Protein AF-A0A7V3FL35-F1 (afdb_monomer_lite)

Structure (mmCIF, N/CA/C/O backbone):
data_AF-A0A7V3FL35-F1
#
_entry.id   AF-A0A7V3FL35-F1
#
loop_
_atom_site.group_PDB
_atom_site.id
_atom_site.type_symbol
_atom_site.label_atom_id
_atom_site.label_alt_id
_atom_site.label_comp_id
_atom_site.label_asym_id
_atom_site.label_entity_id
_atom_site.label_seq_id
_atom_site.pdbx_PDB_ins_code
_atom_site.Cartn_x
_atom_site.Cartn_y
_atom_site.Cartn_z
_atom_site.occupancy
_atom_site.B_iso_or_equiv
_atom_site.auth_seq_id
_atom_site.auth_comp_id
_atom_site.auth_asym_id
_atom_site.auth_atom_id
_atom_site.pdbx_PDB_model_num
ATOM 1 N N . ALA A 1 1 ? 29.591 -9.136 -28.521 1.00 79.25 1 ALA A N 1
ATOM 2 C CA . ALA A 1 1 ? 28.638 -9.982 -27.770 1.00 79.25 1 ALA A CA 1
ATOM 3 C C . ALA A 1 1 ? 28.556 -9.581 -26.292 1.00 79.25 1 ALA A C 1
ATOM 5 O O . ALA A 1 1 ? 27.497 -9.130 -25.886 1.00 79.25 1 ALA A O 1
ATOM 6 N N . LEU A 1 2 ? 29.650 -9.644 -25.514 1.00 90.50 2 LEU A N 1
ATOM 7 C CA . LEU A 1 2 ? 29.648 -9.313 -24.074 1.00 90.50 2 LEU A CA 1
ATOM 8 C C . LEU A 1 2 ? 29.144 -7.890 -23.762 1.00 90.50 2 LEU A C 1
ATOM 10 O O . LEU A 1 2 ? 28.277 -7.723 -22.917 1.00 90.50 2 LEU A O 1
ATOM 14 N N . HIS A 1 3 ? 29.614 -6.889 -24.512 1.00 92.44 3 HIS A N 1
ATOM 15 C CA . HIS A 1 3 ? 29.191 -5.492 -24.350 1.00 92.44 3 HIS A CA 1
ATOM 16 C C . HIS A 1 3 ? 27.682 -5.285 -24.560 1.00 92.44 3 HIS A C 1
ATOM 18 O O . HIS A 1 3 ? 27.037 -4.543 -23.830 1.00 92.44 3 HIS A O 1
ATOM 24 N N . ALA A 1 4 ? 27.092 -5.975 -25.537 1.00 93.06 4 ALA A N 1
ATOM 25 C CA . ALA A 1 4 ? 25.656 -5.875 -25.779 1.00 93.06 4 ALA A CA 1
ATOM 26 C C . ALA A 1 4 ? 24.857 -6.465 -24.606 1.00 93.06 4 ALA A C 1
ATOM 28 O O . ALA A 1 4 ? 23.867 -5.878 -24.185 1.00 93.06 4 ALA A O 1
ATOM 29 N N . ALA A 1 5 ? 25.319 -7.578 -24.029 1.00 93.81 5 ALA A N 1
ATOM 30 C CA . ALA A 1 5 ? 24.684 -8.178 -22.858 1.00 93.81 5 ALA A CA 1
ATOM 31 C C . ALA A 1 5 ? 24.780 -7.277 -21.613 1.00 93.81 5 ALA A C 1
ATOM 33 O O . ALA A 1 5 ? 23.804 -7.156 -20.879 1.00 93.81 5 ALA A O 1
ATOM 34 N N . THR A 1 6 ? 25.914 -6.600 -21.396 1.00 93.31 6 THR A N 1
ATOM 35 C CA . THR A 1 6 ? 26.069 -5.659 -20.272 1.00 93.31 6 THR A CA 1
ATOM 36 C C . THR A 1 6 ? 25.200 -4.413 -20.432 1.00 93.31 6 THR A C 1
ATOM 38 O O . THR A 1 6 ? 24.616 -3.965 -19.453 1.00 93.31 6 THR A O 1
ATOM 41 N N . VAL A 1 7 ? 25.048 -3.894 -21.656 1.00 94.88 7 VAL A N 1
ATOM 42 C CA . VAL A 1 7 ? 24.166 -2.746 -21.937 1.00 94.88 7 VAL A CA 1
ATOM 43 C C . VAL A 1 7 ? 22.695 -3.109 -21.716 1.00 94.88 7 VAL A C 1
ATOM 45 O O . VAL A 1 7 ? 21.945 -2.336 -21.124 1.00 94.88 7 VAL A O 1
ATOM 48 N N . VAL A 1 8 ? 22.274 -4.305 -22.136 1.00 94.50 8 VAL A N 1
ATOM 49 C CA . VAL A 1 8 ? 20.911 -4.788 -21.856 1.00 94.50 8 VAL A CA 1
ATOM 50 C C . VAL A 1 8 ? 20.699 -4.978 -20.350 1.00 94.50 8 VAL A C 1
ATOM 52 O O . VAL A 1 8 ? 19.650 -4.614 -19.830 1.00 94.50 8 VAL A O 1
ATOM 55 N N . GLY A 1 9 ? 21.701 -5.493 -19.631 1.00 95.12 9 GLY A N 1
ATOM 56 C CA . GLY A 1 9 ? 21.640 -5.625 -18.173 1.00 95.12 9 GLY A CA 1
ATOM 57 C C . GLY A 1 9 ? 21.462 -4.287 -17.450 1.00 95.12 9 GLY A C 1
ATOM 58 O O . GLY A 1 9 ? 20.653 -4.203 -16.528 1.00 95.12 9 GLY A O 1
ATOM 59 N N . ASP A 1 10 ? 22.166 -3.243 -17.890 1.00 94.62 10 ASP A N 1
ATOM 60 C CA . ASP A 1 10 ? 22.067 -1.903 -17.299 1.00 94.62 10 ASP A CA 1
ATOM 61 C C . ASP A 1 10 ? 20.719 -1.243 -17.619 1.00 94.62 10 ASP A C 1
ATOM 63 O O . ASP A 1 10 ? 19.997 -0.854 -16.710 1.00 94.62 10 ASP A O 1
ATOM 67 N N . THR A 1 11 ? 20.291 -1.259 -18.884 1.00 94.12 11 THR A N 1
ATOM 68 C CA . THR A 1 11 ? 19.013 -0.647 -19.308 1.00 94.12 11 THR A CA 1
ATOM 69 C C . THR A 1 11 ? 17.771 -1.299 -18.688 1.00 94.12 11 THR A C 1
ATOM 71 O O . THR A 1 11 ? 16.777 -0.6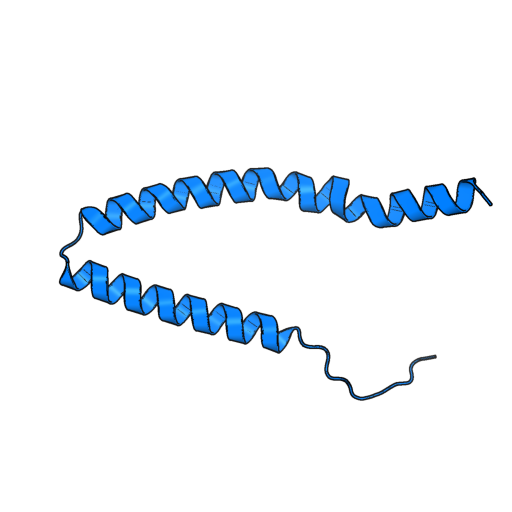19 -18.434 1.00 94.12 11 THR A O 1
ATOM 74 N N . VAL A 1 12 ? 17.808 -2.608 -18.403 1.00 94.88 12 VAL A N 1
ATOM 75 C CA . VAL A 1 12 ? 16.752 -3.284 -17.624 1.00 94.88 12 VAL A CA 1
ATOM 76 C C . VAL A 1 12 ? 16.861 -2.948 -16.131 1.00 94.88 12 VAL A C 1
ATOM 78 O O . VAL A 1 12 ? 15.846 -2.911 -15.436 1.00 94.88 12 VAL A O 1
ATOM 81 N N . GLY A 1 13 ? 18.075 -2.704 -15.633 1.00 95.38 13 GLY A N 1
ATOM 82 C CA . GLY A 1 13 ? 18.363 -2.391 -14.235 1.00 95.38 13 GLY A CA 1
ATOM 83 C C . GLY A 1 13 ? 18.065 -0.944 -13.832 1.00 95.38 13 GLY A C 1
ATOM 84 O O . GLY A 1 13 ? 17.631 -0.738 -12.699 1.00 95.38 13 GLY A O 1
ATOM 85 N N . ASP A 1 14 ? 18.238 0.030 -14.733 1.00 96.06 14 ASP A N 1
ATOM 86 C CA . ASP A 1 14 ? 18.073 1.476 -14.489 1.00 96.06 14 ASP A CA 1
ATOM 87 C C . ASP A 1 14 ? 16.757 1.830 -13.776 1.00 96.06 14 ASP A C 1
ATOM 89 O O . ASP A 1 14 ? 16.801 2.493 -12.733 1.00 96.06 14 ASP A O 1
ATOM 93 N N . PRO A 1 15 ? 15.580 1.327 -14.202 1.00 96.44 15 PRO A N 1
ATOM 94 C CA . PRO A 1 15 ? 14.331 1.626 -13.503 1.00 96.44 15 PRO A CA 1
ATOM 95 C C . PRO A 1 15 ? 14.320 1.117 -12.054 1.00 96.44 15 PRO A C 1
ATOM 97 O O . PRO A 1 15 ? 13.780 1.772 -11.158 1.00 96.44 15 PRO A O 1
ATOM 100 N N . PHE A 1 16 ? 14.938 -0.037 -11.793 1.00 94.19 16 PHE A N 1
ATOM 101 C CA . PHE A 1 16 ? 14.980 -0.629 -10.459 1.00 94.19 16 PHE A CA 1
ATOM 102 C C . PHE A 1 16 ? 15.9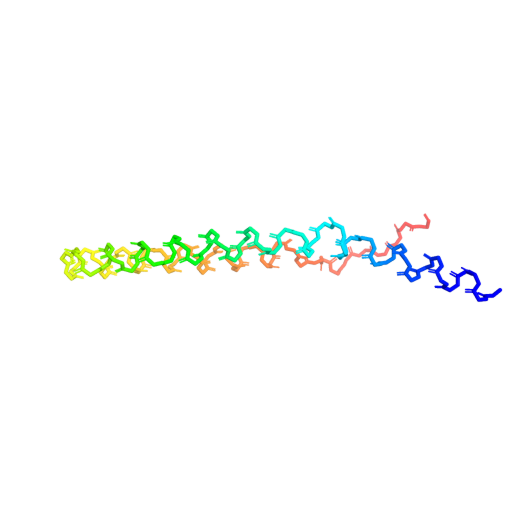98 0.066 -9.558 1.00 94.19 16 PHE A C 1
ATOM 104 O O . PHE A 1 16 ? 15.666 0.384 -8.412 1.00 94.19 16 PHE A O 1
ATOM 111 N N . LYS A 1 17 ? 17.215 0.321 -10.053 1.00 90.88 17 LYS A N 1
ATOM 112 C CA . LYS A 1 17 ? 18.280 0.926 -9.244 1.00 90.88 17 LYS A CA 1
ATOM 113 C C . LYS A 1 17 ? 18.056 2.425 -9.011 1.00 90.88 17 LYS A C 1
ATOM 115 O O . LYS A 1 17 ? 18.225 2.860 -7.879 1.00 90.88 17 LYS A O 1
ATOM 120 N N . ASP A 1 18 ? 17.565 3.180 -9.995 1.00 95.94 18 ASP A N 1
ATOM 121 C CA . ASP A 1 18 ? 17.529 4.648 -9.886 1.00 95.94 18 ASP A CA 1
ATOM 122 C C . ASP A 1 18 ? 16.151 5.204 -9.519 1.00 95.94 18 ASP A C 1
ATOM 124 O O . ASP A 1 18 ? 16.050 6.304 -8.979 1.00 95.94 18 ASP A O 1
ATOM 128 N N . THR A 1 19 ? 15.075 4.453 -9.778 1.00 95.12 19 THR A N 1
ATOM 129 C CA . THR A 1 19 ? 13.706 4.935 -9.531 1.00 95.12 19 THR A CA 1
ATOM 130 C C . THR A 1 19 ? 13.022 4.149 -8.422 1.00 95.12 19 THR A C 1
ATOM 132 O O . THR A 1 19 ? 12.739 4.690 -7.351 1.00 95.12 19 THR A O 1
ATOM 135 N N . SER A 1 20 ? 12.751 2.860 -8.645 1.00 96.31 20 SER A N 1
ATOM 136 C CA . SER A 1 20 ? 11.928 2.085 -7.715 1.00 96.31 20 SER A CA 1
ATOM 137 C C . SER A 1 20 ? 12.621 1.862 -6.371 1.00 96.31 20 SER A C 1
ATOM 139 O O . SER A 1 20 ? 11.991 2.065 -5.336 1.00 96.31 20 SER A O 1
ATOM 141 N N . SER A 1 21 ? 13.908 1.498 -6.352 1.00 94.56 21 SER A N 1
ATOM 142 C CA . SER A 1 21 ? 14.607 1.210 -5.091 1.00 94.56 21 SER A CA 1
ATOM 143 C C . SER A 1 21 ? 14.820 2.459 -4.225 1.00 94.56 21 SER A C 1
ATOM 145 O O . SER A 1 21 ? 14.584 2.403 -3.016 1.00 94.56 21 SER A O 1
ATOM 147 N N . VAL A 1 22 ? 15.156 3.608 -4.830 1.00 96.06 22 VAL A N 1
ATOM 148 C CA . VAL A 1 22 ? 15.275 4.901 -4.131 1.00 96.06 22 VAL A CA 1
ATOM 149 C C . VAL A 1 22 ? 13.928 5.320 -3.525 1.00 96.06 22 VAL A C 1
ATOM 151 O O . VAL A 1 22 ? 13.891 5.825 -2.400 1.00 96.06 22 VAL A O 1
ATOM 154 N N . ALA A 1 23 ? 12.814 5.047 -4.219 1.00 96.81 23 ALA A N 1
ATOM 155 C CA . ALA A 1 23 ? 11.461 5.368 -3.760 1.00 96.81 23 ALA A CA 1
ATOM 156 C C . ALA A 1 23 ? 10.957 4.483 -2.603 1.00 96.81 23 ALA A C 1
ATOM 158 O O . ALA A 1 23 ? 10.125 4.934 -1.809 1.00 96.81 23 ALA A O 1
ATOM 159 N N . LEU A 1 24 ? 11.461 3.252 -2.448 1.00 96.31 24 LEU A N 1
ATOM 160 C CA . LEU A 1 24 ? 11.000 2.350 -1.384 1.00 96.31 24 LEU A CA 1
ATOM 161 C C . LEU A 1 24 ? 11.342 2.848 0.026 1.00 96.31 24 LEU A C 1
ATOM 163 O O . LEU A 1 24 ? 10.541 2.677 0.943 1.00 96.31 24 LEU A O 1
ATOM 167 N N . ASN A 1 25 ? 12.494 3.492 0.218 1.00 93.50 25 ASN A N 1
ATOM 168 C CA . ASN A 1 25 ? 12.908 3.989 1.535 1.00 93.50 25 ASN A CA 1
ATOM 169 C C . ASN A 1 25 ? 11.935 5.057 2.090 1.00 93.50 25 ASN A C 1
ATOM 171 O O . ASN A 1 25 ? 11.457 4.894 3.215 1.00 93.50 25 ASN A O 1
ATOM 175 N N . PRO A 1 26 ? 11.556 6.099 1.327 1.00 95.62 26 PRO A N 1
ATOM 176 C CA . PRO A 1 26 ? 10.466 6.996 1.706 1.00 95.62 26 PRO A CA 1
ATOM 177 C C . PRO A 1 26 ? 9.127 6.282 1.924 1.00 95.62 26 PRO A C 1
ATOM 179 O O . PRO A 1 26 ? 8.471 6.540 2.931 1.00 95.62 26 PRO A O 1
ATOM 182 N N . ILE A 1 27 ? 8.730 5.362 1.034 1.00 97.12 27 ILE A N 1
ATOM 183 C CA . ILE A 1 27 ? 7.455 4.634 1.163 1.00 97.12 27 ILE A CA 1
ATOM 184 C C . ILE A 1 27 ? 7.386 3.901 2.504 1.00 97.12 27 ILE A C 1
ATOM 186 O O . ILE A 1 27 ? 6.409 4.059 3.234 1.00 97.12 27 ILE A O 1
ATOM 190 N N . ILE A 1 28 ? 8.427 3.153 2.874 1.00 96.50 28 ILE A N 1
ATOM 191 C CA . ILE A 1 28 ? 8.468 2.416 4.145 1.00 96.50 28 ILE A CA 1
ATOM 192 C C . ILE A 1 28 ? 8.426 3.386 5.331 1.00 96.50 28 ILE A C 1
ATOM 194 O O . ILE A 1 28 ? 7.657 3.180 6.270 1.00 96.50 28 ILE A O 1
ATOM 198 N N . LYS A 1 29 ? 9.203 4.473 5.290 1.00 95.06 29 LYS A N 1
ATOM 199 C CA . LYS A 1 29 ? 9.255 5.446 6.394 1.00 95.06 29 LYS A CA 1
ATOM 200 C C . LYS A 1 29 ? 7.914 6.129 6.633 1.00 95.06 29 LYS A C 1
ATOM 202 O O . LYS A 1 29 ? 7.482 6.237 7.775 1.00 95.06 29 LYS A O 1
ATOM 207 N N . PHE A 1 30 ? 7.234 6.554 5.574 1.00 97.25 30 PHE A N 1
ATOM 208 C CA . PHE A 1 30 ? 5.955 7.239 5.721 1.00 97.25 30 PHE A CA 1
ATOM 209 C C . PHE A 1 30 ? 4.818 6.275 6.057 1.00 97.25 30 PHE A C 1
ATOM 211 O O . PHE A 1 30 ? 4.017 6.573 6.939 1.00 97.25 30 PHE A O 1
ATOM 218 N N . THR A 1 31 ? 4.760 5.101 5.421 1.00 96.50 31 THR A N 1
ATOM 219 C CA . THR A 1 31 ? 3.703 4.113 5.709 1.00 96.50 31 THR A CA 1
ATOM 220 C C . THR A 1 31 ? 3.775 3.590 7.140 1.00 96.50 31 THR A C 1
ATOM 222 O O . THR A 1 31 ? 2.737 3.456 7.783 1.00 96.50 31 THR A O 1
ATOM 225 N N . THR A 1 32 ? 4.977 3.351 7.672 1.00 96.62 32 THR A N 1
ATOM 226 C CA . THR A 1 32 ? 5.141 2.900 9.063 1.00 96.62 32 THR A CA 1
ATOM 227 C C . THR A 1 32 ? 4.816 4.000 10.071 1.00 96.62 32 THR A C 1
ATOM 229 O O . THR A 1 32 ? 4.127 3.726 11.051 1.00 96.62 32 THR A O 1
ATOM 232 N N . LEU A 1 33 ? 5.217 5.249 9.805 1.00 95.69 33 LEU A N 1
ATOM 233 C CA . LEU A 1 33 ? 4.863 6.400 10.641 1.00 95.69 33 LEU A CA 1
ATOM 234 C C . LEU A 1 33 ? 3.340 6.587 10.706 1.00 95.69 33 LEU A C 1
ATOM 236 O O . LEU A 1 33 ? 2.770 6.597 11.796 1.00 95.69 33 LEU A O 1
ATOM 240 N N . PHE A 1 34 ? 2.661 6.671 9.558 1.00 94.06 34 PHE A N 1
ATOM 241 C CA . PHE A 1 34 ? 1.203 6.821 9.537 1.00 94.06 34 PHE A CA 1
ATOM 242 C C . PHE A 1 34 ? 0.477 5.597 10.099 1.00 94.06 34 PHE A C 1
ATOM 244 O O . PHE A 1 34 ? -0.571 5.750 10.719 1.00 94.06 34 PHE A O 1
ATOM 251 N N . GLY A 1 35 ? 1.034 4.396 9.924 1.00 93.94 35 GLY A N 1
ATOM 252 C CA . GLY A 1 35 ? 0.488 3.169 10.496 1.00 93.94 35 GLY A CA 1
ATOM 253 C C . GLY A 1 35 ? 0.446 3.205 12.022 1.00 93.94 35 GLY A C 1
ATOM 254 O O . GLY A 1 35 ? -0.590 2.896 12.605 1.00 93.94 35 GLY A O 1
ATOM 255 N N . LEU A 1 36 ? 1.531 3.640 12.671 1.00 95.81 36 LEU A N 1
ATOM 256 C CA . LEU A 1 36 ? 1.564 3.779 14.130 1.00 95.81 36 LEU A CA 1
ATOM 257 C C . LEU A 1 36 ? 0.590 4.855 14.626 1.00 95.81 36 LEU A C 1
ATOM 259 O O . LEU A 1 36 ? -0.166 4.589 15.557 1.00 95.81 36 LEU A O 1
ATOM 263 N N . LEU A 1 37 ? 0.528 6.009 13.953 1.00 93.81 37 LEU A N 1
ATOM 264 C CA . LEU A 1 37 ? -0.441 7.063 14.286 1.00 93.81 37 LEU A CA 1
ATOM 265 C C . LEU A 1 37 ? -1.895 6.587 14.135 1.00 93.81 37 LEU A C 1
ATOM 267 O O . LEU A 1 37 ? -2.748 6.894 14.963 1.00 93.81 37 LEU A O 1
ATOM 271 N N . ALA A 1 38 ? -2.195 5.814 13.089 1.00 92.62 38 ALA A N 1
ATOM 272 C CA . ALA A 1 38 ? -3.530 5.262 12.879 1.00 92.62 38 ALA A CA 1
ATOM 273 C C . ALA A 1 38 ? -3.919 4.253 13.972 1.00 92.62 38 ALA A C 1
ATOM 275 O O . ALA A 1 38 ? -5.078 4.214 14.383 1.00 92.62 38 ALA A O 1
ATOM 276 N N . VAL A 1 39 ? -2.962 3.450 14.452 1.00 94.50 39 VAL A N 1
ATOM 277 C CA . VAL A 1 39 ? -3.181 2.515 15.566 1.00 94.50 39 VAL A CA 1
ATOM 278 C C . VAL A 1 39 ? -3.448 3.265 16.868 1.00 94.50 39 VAL A C 1
ATOM 280 O O . VAL A 1 39 ? -4.377 2.899 17.583 1.00 94.50 39 VAL A O 1
ATOM 283 N N . GLU A 1 40 ? -2.688 4.320 17.158 1.00 94.38 40 GLU A N 1
ATOM 284 C CA . GLU A 1 40 ? -2.891 5.160 18.345 1.00 94.38 40 GLU A CA 1
ATOM 285 C C . GLU A 1 40 ? -4.310 5.754 18.368 1.00 94.38 40 GLU A C 1
ATOM 287 O O . GLU A 1 40 ? -5.061 5.534 19.321 1.00 94.38 40 GLU A O 1
ATOM 292 N N . LEU A 1 41 ? -4.752 6.350 17.254 1.00 93.06 41 LEU A N 1
ATOM 293 C CA . LEU A 1 41 ? -6.125 6.852 17.115 1.00 93.06 41 LEU A CA 1
ATOM 294 C C . LEU A 1 41 ? -7.190 5.754 17.254 1.00 93.06 41 LEU A C 1
ATOM 296 O O . LEU A 1 41 ? -8.271 5.993 17.794 1.00 93.06 41 LEU A O 1
ATOM 300 N N . ALA A 1 42 ? -6.917 4.540 16.771 1.00 91.88 42 ALA A N 1
ATOM 301 C CA . ALA A 1 42 ? -7.862 3.432 16.874 1.00 91.88 42 ALA A CA 1
ATOM 302 C C . ALA A 1 42 ? -8.094 2.974 18.325 1.00 91.88 42 ALA A C 1
ATOM 304 O O . ALA A 1 42 ? -9.172 2.439 18.608 1.00 91.88 42 ALA A O 1
ATOM 305 N N . ILE A 1 43 ? -7.106 3.177 19.209 1.00 94.25 43 ILE A N 1
ATOM 306 C CA . ILE A 1 43 ? -7.163 2.842 20.641 1.00 94.25 43 ILE A CA 1
ATOM 307 C C . ILE A 1 43 ? -7.869 3.946 21.443 1.00 94.25 43 ILE A C 1
ATOM 309 O O . ILE A 1 43 ? -8.615 3.630 22.369 1.00 94.25 43 ILE A O 1
ATOM 313 N N . GLU A 1 44 ? -7.676 5.220 21.089 1.00 94.94 44 GLU A N 1
ATOM 314 C CA . GLU A 1 44 ? -8.293 6.357 21.795 1.00 94.94 44 GLU A CA 1
ATOM 315 C C . GLU A 1 44 ? -9.801 6.510 21.526 1.00 94.94 44 GLU A C 1
ATOM 317 O O . GLU A 1 44 ? -10.543 7.035 22.360 1.00 94.94 44 GLU A O 1
ATOM 322 N N . LEU A 1 45 ? -10.283 6.058 20.364 1.00 93.94 45 LEU A N 1
ATOM 323 C CA . LEU A 1 45 ? -11.681 6.224 19.963 1.00 93.94 45 LEU A CA 1
ATOM 324 C C . LEU A 1 45 ? 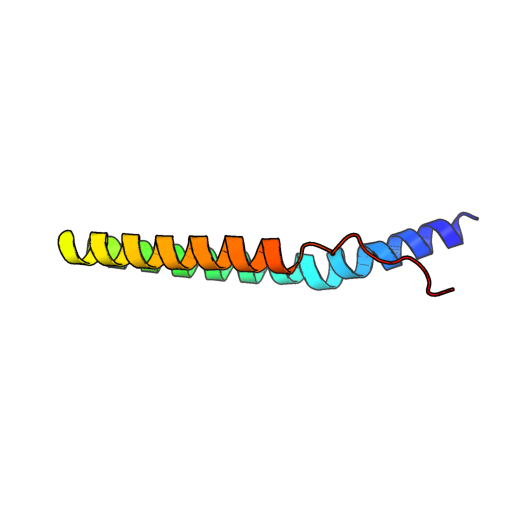-12.634 5.204 20.620 1.00 93.94 45 LEU A C 1
ATOM 326 O O . LEU A 1 45 ? -12.274 4.045 20.839 1.00 93.94 45 LEU A O 1
ATOM 330 N N . PRO A 1 46 ? -13.917 5.569 20.839 1.00 95.38 46 PRO A N 1
ATOM 331 C CA . PRO A 1 46 ? -14.934 4.628 21.301 1.00 95.38 46 PRO A CA 1
ATOM 332 C C . PRO A 1 46 ? -15.042 3.402 20.388 1.00 95.38 46 PRO A C 1
ATOM 334 O O . PRO A 1 46 ? -15.050 3.527 19.159 1.00 95.38 46 PRO A O 1
ATOM 337 N N . ARG A 1 47 ? -15.213 2.212 20.983 1.00 92.75 47 ARG A N 1
ATOM 338 C CA . ARG A 1 47 ? -15.192 0.927 20.260 1.00 92.75 47 ARG A CA 1
ATOM 339 C C . ARG A 1 47 ? -16.147 0.876 19.065 1.00 92.75 47 ARG A C 1
ATOM 341 O O . ARG A 1 47 ? -15.774 0.342 18.024 1.00 92.75 47 ARG A O 1
ATOM 348 N N . ASN A 1 48 ? -17.350 1.431 19.207 1.00 94.31 48 ASN A N 1
ATOM 349 C CA . ASN A 1 48 ? -18.357 1.441 18.143 1.00 94.31 48 ASN A CA 1
ATOM 350 C C . ASN A 1 48 ? -17.892 2.288 16.951 1.00 94.31 48 ASN A C 1
ATOM 352 O O . ASN A 1 48 ? -17.947 1.831 15.814 1.00 94.31 48 ASN A O 1
ATOM 356 N N . THR A 1 49 ? -17.370 3.486 17.214 1.00 93.38 49 THR A N 1
ATOM 357 C CA . THR A 1 49 ? -16.843 4.394 16.186 1.00 93.38 49 THR A CA 1
ATOM 358 C C . THR A 1 49 ? -15.619 3.799 15.494 1.00 93.38 49 THR A C 1
ATOM 360 O O . THR A 1 49 ? -15.567 3.771 14.266 1.00 93.38 49 THR A O 1
ATOM 363 N N . SER A 1 50 ? -14.672 3.259 16.269 1.00 93.81 50 SER A N 1
ATOM 364 C CA . SER A 1 50 ? -13.463 2.603 15.753 1.00 93.81 50 SER A CA 1
ATOM 365 C C . SER A 1 50 ? -13.805 1.392 14.871 1.00 93.81 50 SER A C 1
ATOM 367 O O . SER A 1 50 ? -13.285 1.258 13.765 1.00 93.81 50 SER A O 1
ATOM 369 N N . ALA A 1 51 ? -14.766 0.556 15.288 1.00 93.75 51 ALA A N 1
ATOM 370 C CA . ALA A 1 51 ? -15.210 -0.602 14.509 1.00 93.75 51 ALA A CA 1
ATOM 371 C C . ALA A 1 51 ? -15.903 -0.213 13.192 1.00 93.75 51 ALA A C 1
ATOM 373 O O . ALA A 1 51 ? -15.637 -0.831 12.160 1.00 93.75 51 ALA A O 1
ATOM 374 N N . ILE A 1 52 ? -16.762 0.814 13.212 1.00 95.81 52 ILE A N 1
ATOM 375 C CA . ILE A 1 52 ? -17.414 1.327 11.998 1.00 95.81 52 ILE A CA 1
ATOM 376 C C . ILE A 1 52 ? -16.357 1.868 11.031 1.00 95.81 52 ILE A C 1
ATOM 378 O O . ILE A 1 52 ? -16.364 1.511 9.853 1.00 95.81 52 ILE A O 1
ATOM 382 N N . LEU A 1 53 ? -15.421 2.682 11.527 1.00 94.31 53 LEU A N 1
ATOM 383 C CA . LEU A 1 53 ? -14.377 3.285 10.704 1.00 94.31 53 LEU A CA 1
ATOM 384 C C . LEU A 1 53 ? -13.443 2.228 10.097 1.00 94.31 53 LEU A C 1
ATOM 386 O O . LEU A 1 53 ? -13.148 2.285 8.904 1.00 94.31 53 LEU A O 1
ATOM 390 N N . ALA A 1 54 ? -13.049 1.221 10.884 1.00 93.69 54 ALA A N 1
ATOM 391 C CA . ALA A 1 54 ? -12.270 0.083 10.404 1.00 93.69 54 ALA A CA 1
ATOM 392 C C . ALA A 1 54 ? -13.006 -0.684 9.293 1.00 93.69 54 ALA A C 1
ATOM 394 O O . ALA A 1 54 ? -12.407 -0.999 8.264 1.00 93.69 54 ALA A O 1
ATOM 395 N N . GLY A 1 55 ? -14.310 -0.933 9.463 1.00 96.19 55 GLY A N 1
ATOM 396 C CA . GLY A 1 55 ? -15.141 -1.566 8.438 1.00 96.19 55 GLY A CA 1
ATOM 397 C C . GLY A 1 55 ? -15.200 -0.750 7.144 1.00 96.19 55 GLY A C 1
ATOM 398 O O . GLY A 1 55 ? -14.986 -1.296 6.061 1.00 96.19 55 GLY A O 1
ATOM 399 N N . VAL A 1 56 ? -15.420 0.564 7.248 1.00 96.75 56 VAL A N 1
ATOM 400 C CA . VAL A 1 56 ? -15.464 1.475 6.092 1.00 96.75 56 VAL A CA 1
ATOM 401 C C . VAL A 1 56 ? -14.122 1.512 5.358 1.00 96.75 56 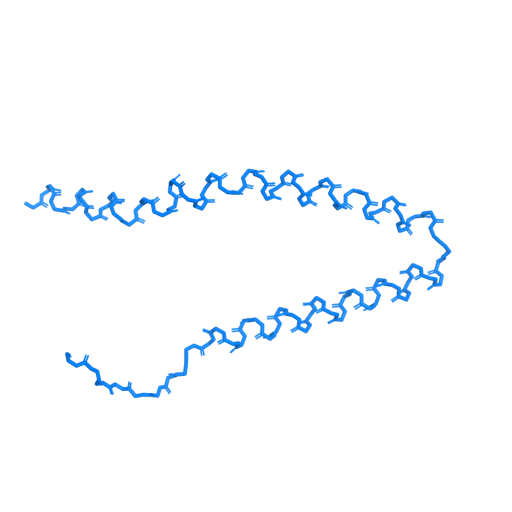VAL A C 1
ATOM 403 O O . VAL A 1 56 ? -14.087 1.302 4.145 1.00 96.75 56 VAL A O 1
ATOM 406 N N . PHE A 1 57 ? -13.008 1.720 6.068 1.00 95.75 57 PHE A N 1
ATOM 407 C CA . PHE A 1 57 ? -11.678 1.747 5.452 1.00 95.75 57 PHE A CA 1
ATOM 408 C C . PHE A 1 57 ? -11.292 0.408 4.823 1.00 95.75 57 PHE A C 1
ATOM 410 O O . PHE A 1 57 ? -10.701 0.392 3.742 1.00 95.75 57 PHE A O 1
ATOM 417 N N . PHE A 1 58 ? -11.672 -0.711 5.441 1.00 95.94 58 PHE A N 1
ATOM 418 C CA . PHE A 1 58 ? -11.442 -2.034 4.873 1.00 95.94 58 PHE A CA 1
ATOM 419 C C . PHE A 1 58 ? -12.198 -2.232 3.553 1.00 95.94 58 PHE A C 1
ATOM 421 O O . PHE A 1 58 ? -11.602 -2.659 2.565 1.00 95.94 58 PHE A O 1
ATOM 428 N N . VAL A 1 59 ? -13.484 -1.864 3.503 1.00 97.81 59 VAL A N 1
ATOM 429 C CA . VAL A 1 59 ? -14.297 -1.969 2.279 1.00 97.81 59 VAL A CA 1
ATOM 430 C C . VAL A 1 59 ? -13.744 -1.071 1.171 1.00 97.81 59 VAL A C 1
ATOM 432 O O . VAL A 1 59 ? -13.595 -1.530 0.038 1.00 97.81 59 VAL A O 1
ATOM 435 N N . ILE A 1 60 ? -13.381 0.177 1.486 1.00 97.38 60 ILE A N 1
ATOM 436 C CA . ILE A 1 60 ? -12.769 1.101 0.516 1.00 97.38 60 ILE A CA 1
ATOM 437 C C . ILE A 1 60 ? -11.457 0.521 -0.029 1.00 97.38 60 ILE A C 1
ATOM 439 O O . ILE A 1 60 ? -11.258 0.498 -1.245 1.00 97.38 60 ILE A O 1
ATOM 443 N N . SER A 1 61 ? -10.590 0.009 0.852 1.00 95.25 61 SER A N 1
ATOM 444 C CA . SER A 1 61 ? -9.320 -0.620 0.470 1.00 95.25 61 SER A CA 1
ATOM 445 C C . SER A 1 61 ? -9.537 -1.833 -0.441 1.00 95.25 61 SER A C 1
ATOM 447 O O . SER A 1 61 ? -8.940 -1.920 -1.515 1.00 95.25 61 SER A O 1
ATOM 449 N N . ALA A 1 62 ? -10.461 -2.729 -0.079 1.00 95.75 62 ALA A N 1
ATOM 450 C CA . ALA A 1 62 ? -10.786 -3.907 -0.878 1.00 95.75 62 ALA A CA 1
ATOM 451 C C . ALA A 1 62 ? -11.308 -3.532 -2.277 1.00 95.75 62 ALA A C 1
ATOM 453 O O . ALA A 1 62 ? -10.84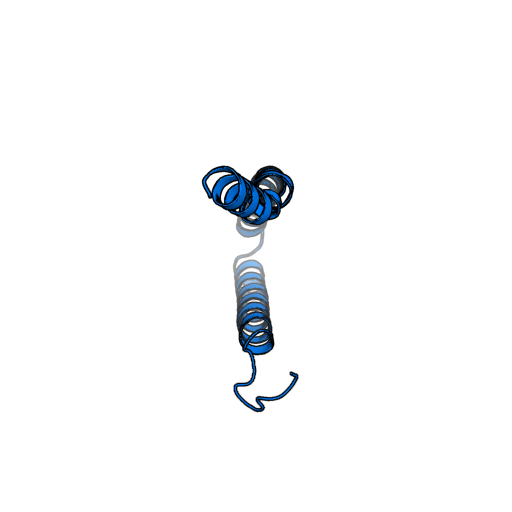5 -4.085 -3.278 1.00 95.75 62 ALA A O 1
ATOM 454 N N . ILE A 1 63 ? -12.220 -2.555 -2.363 1.00 96.44 63 ILE A N 1
ATOM 455 C CA . ILE A 1 63 ? -12.740 -2.053 -3.644 1.00 96.44 63 ILE A CA 1
ATOM 456 C C . ILE A 1 63 ? -11.612 -1.446 -4.483 1.00 96.44 63 ILE A C 1
ATOM 458 O O . ILE A 1 63 ? -11.524 -1.744 -5.674 1.00 96.44 63 ILE A O 1
ATOM 462 N N . PHE A 1 64 ? -10.739 -0.630 -3.885 1.00 95.44 64 PHE A N 1
ATOM 463 C CA . PHE A 1 64 ? -9.610 -0.018 -4.587 1.00 95.44 64 PHE A CA 1
ATOM 464 C C . PHE A 1 64 ? -8.662 -1.072 -5.168 1.00 95.44 64 PHE A C 1
ATOM 466 O O . PHE A 1 64 ? -8.325 -0.998 -6.350 1.00 95.44 64 PHE A O 1
ATOM 473 N N . VAL A 1 65 ? -8.284 -2.083 -4.378 1.00 94.00 65 VAL A N 1
ATOM 474 C CA . VAL A 1 65 ? -7.417 -3.184 -4.826 1.00 94.00 65 VAL A CA 1
ATOM 475 C C . VAL A 1 65 ? -8.073 -3.927 -5.987 1.00 94.00 65 VAL A C 1
ATOM 477 O O . VAL A 1 65 ? -7.494 -4.011 -7.069 1.00 94.00 65 VAL A O 1
ATOM 480 N N . ILE A 1 66 ? -9.310 -4.400 -5.818 1.00 92.56 66 ILE A N 1
ATOM 481 C CA . ILE A 1 66 ? -10.021 -5.128 -6.878 1.00 92.56 66 ILE A CA 1
ATOM 482 C C . ILE A 1 66 ? -10.117 -4.256 -8.136 1.00 92.56 66 ILE A C 1
ATOM 484 O O . ILE A 1 66 ? -9.772 -4.688 -9.232 1.00 92.56 66 ILE A O 1
ATOM 488 N N . ARG A 1 67 ? -10.507 -2.990 -8.011 1.00 93.19 67 ARG A N 1
ATOM 489 C CA . ARG A 1 67 ? -10.666 -2.112 -9.173 1.00 93.19 67 ARG A CA 1
ATOM 490 C C . ARG A 1 67 ? -9.342 -1.785 -9.870 1.00 93.19 67 ARG A C 1
ATOM 492 O O . ARG A 1 67 ? -9.333 -1.700 -11.100 1.00 93.19 67 ARG A O 1
ATOM 499 N N . SER A 1 68 ? -8.263 -1.606 -9.108 1.00 92.69 68 SER A N 1
ATOM 500 C CA . SER A 1 68 ? -6.919 -1.308 -9.614 1.00 92.69 68 SER A CA 1
ATOM 501 C C . SER A 1 68 ? -6.348 -2.506 -10.374 1.00 92.69 68 SER A C 1
ATOM 503 O O . SER A 1 68 ? -6.043 -2.404 -11.562 1.00 92.69 68 SER A O 1
ATOM 505 N N . PHE A 1 69 ? -6.323 -3.685 -9.745 1.00 87.81 69 PHE A N 1
ATOM 506 C CA . PHE A 1 69 ? -5.762 -4.891 -10.357 1.00 87.81 69 PHE A CA 1
ATOM 507 C C . PHE A 1 69 ? -6.572 -5.378 -11.564 1.00 87.81 69 PHE A C 1
ATOM 509 O O . PHE A 1 69 ? -5.989 -5.750 -12.582 1.00 87.81 69 PHE A O 1
ATOM 516 N N . TYR A 1 70 ? -7.907 -5.326 -11.508 1.00 86.25 70 TYR A N 1
ATOM 517 C CA . TYR A 1 70 ? -8.735 -5.723 -12.651 1.00 86.25 70 TYR A CA 1
ATOM 518 C C . TYR A 1 70 ? -8.696 -4.697 -13.792 1.00 86.25 70 TYR A C 1
ATOM 520 O O . 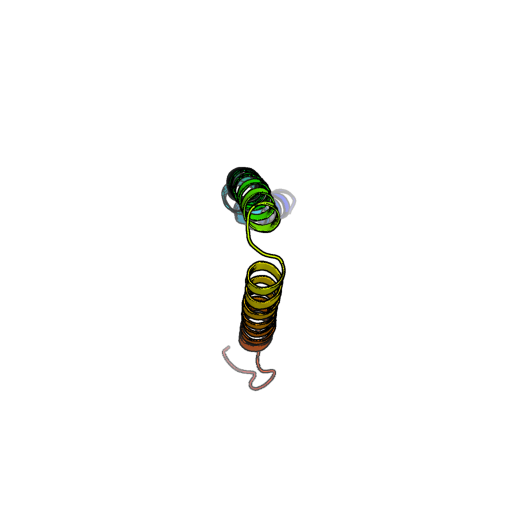TYR A 1 70 ? -8.857 -5.078 -14.950 1.00 86.25 70 TYR A O 1
ATOM 528 N N . GLY A 1 71 ? -8.441 -3.418 -13.494 1.00 79.19 71 GLY A N 1
ATOM 529 C CA . GLY A 1 71 ? -8.233 -2.379 -14.506 1.00 79.19 71 GLY A CA 1
ATOM 530 C C . GLY A 1 71 ? -6.914 -2.525 -15.269 1.00 79.19 71 GLY A C 1
ATOM 531 O O . GLY A 1 71 ? -6.850 -2.169 -16.441 1.00 79.19 71 GLY A O 1
ATOM 532 N N . MET A 1 72 ? -5.888 -3.094 -14.631 1.00 80.06 72 MET A N 1
ATOM 533 C CA . MET A 1 72 ? -4.585 -3.373 -15.250 1.00 80.06 72 MET A CA 1
ATOM 534 C C . MET A 1 72 ? -4.550 -4.695 -16.026 1.00 80.06 72 MET A C 1
ATOM 536 O O . MET A 1 72 ? -3.545 -5.017 -16.660 1.00 80.06 72 MET A O 1
ATOM 540 N N . ARG A 1 73 ? -5.632 -5.485 -15.992 1.00 79.75 73 ARG A N 1
ATOM 541 C CA . ARG A 1 73 ? -5.687 -6.745 -16.728 1.00 79.75 73 ARG A CA 1
ATOM 542 C C . ARG A 1 73 ? -5.745 -6.445 -18.223 1.00 79.75 73 ARG A C 1
ATOM 544 O O . ARG A 1 73 ? -6.767 -5.990 -18.735 1.00 79.75 73 ARG A O 1
ATOM 551 N N . ILE A 1 74 ? -4.649 -6.728 -18.920 1.00 74.81 74 ILE A N 1
ATOM 552 C CA . ILE A 1 74 ? -4.558 -6.614 -20.376 1.00 74.81 74 ILE A CA 1
ATOM 553 C C . ILE A 1 74 ? -5.688 -7.459 -20.981 1.00 74.81 74 ILE A C 1
ATOM 555 O O . ILE A 1 74 ? -5.774 -8.667 -20.739 1.00 74.81 74 ILE A O 1
ATOM 559 N N . LYS A 1 75 ? -6.602 -6.828 -21.730 1.00 68.62 75 LYS A N 1
ATOM 560 C CA . LYS A 1 75 ? -7.604 -7.558 -22.512 1.00 68.62 75 LYS A CA 1
ATOM 561 C C . LYS A 1 75 ? -6.849 -8.354 -23.573 1.00 68.62 75 LYS A C 1
ATOM 563 O O . LYS A 1 75 ? -6.311 -7.774 -24.508 1.00 68.62 75 LYS A O 1
ATOM 568 N N . SER A 1 76 ? -6.804 -9.675 -23.420 1.00 63.59 76 SER A N 1
ATOM 569 C CA . SER A 1 76 ? -6.388 -10.573 -24.498 1.00 63.59 76 SER A CA 1
ATOM 570 C C . SER A 1 76 ? -7.421 -10.455 -25.619 1.00 63.59 76 SER A C 1
ATOM 572 O O . SER A 1 76 ? -8.521 -10.995 -25.518 1.00 63.59 76 SER A O 1
ATOM 574 N N . GLY A 1 77 ? -7.120 -9.635 -26.622 1.00 56.28 77 GLY A N 1
ATOM 575 C CA . GLY A 1 77 ? -8.026 -9.361 -27.729 1.00 56.28 77 GLY A CA 1
ATOM 576 C C . GLY A 1 77 ? -7.432 -8.373 -28.722 1.00 56.28 77 GLY A C 1
ATOM 577 O O . GLY A 1 77 ? -7.693 -7.180 -28.620 1.00 56.28 77 GLY A O 1
ATOM 578 N N . GLY A 1 78 ? -6.679 -8.905 -29.689 1.00 46.62 78 GLY A N 1
ATOM 579 C CA . GLY A 1 78 ? -6.282 -8.207 -30.913 1.00 46.62 78 GLY A CA 1
ATOM 580 C C . GLY A 1 78 ? -4.773 -8.127 -31.104 1.00 46.62 78 GLY A C 1
ATOM 581 O O . GLY A 1 78 ? -4.138 -7.186 -30.645 1.00 46.62 78 GLY A O 1
ATOM 582 N N . GLY A 1 79 ? -4.207 -9.111 -31.806 1.00 60.44 79 GLY A N 1
ATOM 583 C CA . GLY A 1 79 ? -2.924 -8.919 -32.472 1.00 60.44 79 GLY A CA 1
ATOM 584 C C . GLY A 1 79 ? -3.019 -7.854 -33.571 1.00 60.44 79 GLY A C 1
ATOM 585 O O . GLY A 1 79 ? -4.110 -7.413 -33.927 1.00 60.44 79 GLY A O 1
ATOM 586 N N . ALA A 1 80 ? -1.854 -7.546 -34.138 1.00 50.56 80 ALA A N 1
ATOM 587 C CA . ALA A 1 80 ? -1.588 -6.591 -35.213 1.00 50.56 80 ALA A CA 1
ATOM 588 C C . ALA A 1 80 ? -1.419 -5.134 -34.766 1.00 50.56 80 ALA A C 1
ATOM 590 O O . ALA A 1 80 ? -2.312 -4.319 -34.931 1.00 50.56 80 ALA A O 1
ATOM 591 N N . HIS A 1 81 ? -0.197 -4.798 -34.355 1.00 45.19 81 HIS A N 1
ATOM 592 C CA . HIS A 1 81 ? 0.538 -3.757 -35.069 1.00 45.19 81 HIS A CA 1
ATOM 593 C C . HIS A 1 81 ? 1.959 -4.268 -35.310 1.00 45.19 81 HIS A C 1
ATOM 595 O O . HIS A 1 81 ? 2.696 -4.556 -34.368 1.00 45.19 81 HIS A O 1
ATOM 601 N N . ALA A 1 82 ? 2.220 -4.515 -36.596 1.00 40.56 82 ALA A N 1
ATOM 602 C CA . ALA A 1 82 ? 3.539 -4.674 -37.188 1.00 40.56 82 ALA A CA 1
ATOM 603 C C . ALA A 1 82 ? 4.380 -3.405 -36.996 1.00 40.56 82 ALA A C 1
ATOM 605 O O . ALA A 1 82 ? 3.764 -2.322 -36.848 1.00 40.56 82 ALA A O 1
#

Foldseek 3Di:
DVVVVVVVVCVVCCCVPPPVVVVVVVVVVVCVVVVVVLVVVLVPDDVVVSVVVVVVVVVVVVCCVVCVVVVPPPPPDDDDDD

Sequence (82 aa):
ALHAATVVGDTVGDPFKDTSSVALNPIIKFTTLFGLLAVELAIELPRNTSAILAGVFFVISAIFVIRSFYGMRIKSGGGAHA

Secondary structure (DSSP, 8-state):
-HHHHHHHHHHHHHIIIIIIHHHHHHHHHHHHHHHHHHHHHHHHS-HHHHHHHHHHHHHHHHHHHHHHHHHTS---------

pLDDT: mean 89.61, std 12.78, range [40.56, 97.81]

Radius of gyration: 21.54 Å; chains: 1; bounding box: 48×18×59 Å